Protein AF-M4EEP1-F1 (afdb_monomer)

Radius of gyration: 19.77 Å; Cα contacts (8 Å, |Δi|>4): 64; chains: 1; bounding box: 41×32×54 Å

Secondary structure (DSSP, 8-state):
-HHHHHHHHHTT---EEETTEEE--GGGHHHHHHHHHHHHHHHHTS-HHHHHHHHHHHH-TTSPPPPPPPP-S--GGGGGG-TTTT---TTGGGGGGT------TTHHHHHHHHHHHHHHHHHHTT--

pLDDT: mean 78.37, std 22.07, range [32.09, 97.94]

Foldseek 3Di:
DVQLVVVCVVVVWDWDDDPLDIDTPLVCVVVSLQSVLVVVLVVVVDPVVVVVVVVCCVVCVPDDDDDDDDDDDDDSVVSNVDPVNRPPPVPNVCVVVPDDDDDDPCVVVVVVVVVVVVVVVCVVVVVD

Sequence (128 aa):
MMMTAVTCKRAGLCFAGVHDSFWTHACDVDKLNKILREKFVELYSQPILENLLESFEKSFPHLDFPPLPERGDLDLKVVLDSPYFLLELFFGQMAMANIPVNFSSNLIVEMTGLWNRRIHCYEHYGIV

Solvent-accessible surface area (backbone atoms only — not comparable to full-atom values): 8130 Å² total; per-residue (Å²): 101,68,71,40,50,57,50,32,55,75,72,70,43,64,71,49,71,58,86,90,40,70,47,59,54,83,94,45,45,71,58,49,55,50,47,46,34,51,46,48,43,59,58,70,71,46,68,60,68,60,55,48,50,55,52,45,47,71,74,38,77,88,59,88,76,81,81,79,80,84,80,78,86,78,66,62,69,61,47,69,76,42,85,68,77,75,77,69,60,91,63,67,71,53,68,79,64,81,61,92,77,83,90,56,98,52,56,68,61,53,50,51,51,51,47,53,53,49,49,54,48,33,48,75,71,65,76,99

Structure (mmCIF, N/CA/C/O backbone):
data_AF-M4EEP1-F1
#
_entry.id   AF-M4EEP1-F1
#
loop_
_atom_site.group_PDB
_atom_site.id
_atom_site.type_symbol
_atom_site.label_atom_id
_atom_site.label_alt_id
_atom_site.label_comp_id
_atom_site.label_asym_id
_atom_site.label_entity_id
_atom_site.label_seq_id
_atom_site.pdbx_PDB_ins_code
_atom_site.Cartn_x
_atom_site.Cartn_y
_atom_site.Cartn_z
_atom_site.occupancy
_atom_site.B_iso_or_equiv
_atom_site.auth_seq_id
_atom_site.auth_comp_id
_atom_site.auth_asym_id
_atom_site.auth_atom_id
_atom_site.pdbx_PDB_model_num
ATOM 1 N N . MET A 1 1 ? 4.088 1.114 3.025 1.00 88.69 1 MET A N 1
ATOM 2 C CA . MET A 1 1 ? 4.219 1.896 4.280 1.00 88.69 1 MET A CA 1
ATOM 3 C C . MET A 1 1 ? 3.971 3.397 4.079 1.00 88.69 1 MET A C 1
ATOM 5 O O . MET A 1 1 ? 3.002 3.908 4.622 1.00 88.69 1 MET A O 1
ATOM 9 N N . MET A 1 2 ? 4.802 4.129 3.325 1.00 95.19 2 MET A N 1
ATOM 10 C CA . MET A 1 2 ? 4.738 5.606 3.295 1.00 95.19 2 MET A CA 1
ATOM 11 C C . MET A 1 2 ? 3.430 6.175 2.713 1.00 95.19 2 MET A C 1
ATOM 13 O O . MET A 1 2 ? 2.855 7.088 3.301 1.00 95.19 2 MET A O 1
ATOM 17 N N . MET A 1 3 ? 2.901 5.605 1.622 1.00 96.00 3 MET A N 1
ATOM 18 C CA . MET A 1 3 ? 1.592 6.003 1.066 1.00 96.00 3 MET A CA 1
ATOM 19 C C . MET A 1 3 ? 0.456 5.857 2.090 1.00 96.00 3 MET A C 1
ATOM 21 O O . MET A 1 3 ? -0.415 6.725 2.202 1.00 96.00 3 MET A O 1
ATOM 25 N N . THR A 1 4 ? 0.493 4.778 2.873 1.00 95.62 4 THR A N 1
ATOM 26 C CA . THR A 1 4 ? -0.428 4.535 3.987 1.00 95.62 4 THR A CA 1
ATOM 27 C C . THR A 1 4 ? -0.270 5.608 5.056 1.00 95.62 4 THR A C 1
ATOM 29 O O . THR A 1 4 ? -1.258 6.237 5.407 1.00 95.62 4 THR A O 1
ATOM 32 N N . ALA A 1 5 ? 0.956 5.892 5.510 1.00 94.62 5 ALA A N 1
ATOM 33 C CA . ALA A 1 5 ? 1.226 6.900 6.539 1.00 94.62 5 ALA A CA 1
ATOM 34 C C . ALA A 1 5 ? 0.679 8.288 6.162 1.00 94.62 5 ALA A C 1
ATOM 36 O O . ALA A 1 5 ? 0.014 8.944 6.966 1.00 94.62 5 ALA A O 1
ATOM 37 N N . VAL A 1 6 ? 0.904 8.716 4.914 1.00 97.62 6 VAL A N 1
ATOM 38 C CA . VAL A 1 6 ? 0.379 9.985 4.385 1.00 97.62 6 VAL A CA 1
ATOM 39 C C . VAL A 1 6 ? -1.150 9.987 4.379 1.00 97.62 6 VAL A C 1
ATOM 41 O O . VAL A 1 6 ? -1.768 10.977 4.772 1.00 97.62 6 VAL A O 1
ATOM 44 N N . THR A 1 7 ? -1.770 8.881 3.965 1.00 97.44 7 THR A N 1
ATOM 45 C CA . THR A 1 7 ? -3.234 8.756 3.921 1.00 97.44 7 THR A CA 1
ATOM 46 C C . THR A 1 7 ? -3.836 8.748 5.325 1.00 97.44 7 THR A C 1
ATOM 48 O O . THR A 1 7 ? -4.788 9.482 5.576 1.00 97.44 7 THR A O 1
ATOM 51 N N . CYS A 1 8 ? -3.237 8.014 6.266 1.00 95.94 8 CYS A N 1
ATOM 52 C CA . CYS A 1 8 ? -3.628 8.008 7.673 1.00 95.94 8 CYS A CA 1
ATOM 53 C C . CYS A 1 8 ? -3.561 9.412 8.274 1.00 95.94 8 CYS A C 1
ATOM 55 O O . CYS A 1 8 ? -4.525 9.850 8.894 1.00 95.94 8 CYS A O 1
ATOM 57 N N . LYS A 1 9 ? -2.485 10.167 8.012 1.00 96.19 9 LYS A N 1
ATOM 58 C CA . LYS A 1 9 ? -2.367 11.551 8.489 1.00 96.19 9 LYS A CA 1
ATOM 59 C C . LYS A 1 9 ? -3.474 12.453 7.938 1.00 96.19 9 LYS A C 1
ATOM 61 O O . LYS A 1 9 ? -4.040 13.238 8.692 1.00 96.19 9 LYS A O 1
ATOM 66 N N . ARG A 1 10 ? -3.817 12.326 6.652 1.00 97.31 10 ARG A N 1
ATOM 67 C CA . ARG A 1 10 ? -4.935 13.071 6.038 1.00 97.31 10 ARG A CA 1
ATOM 68 C C . ARG A 1 10 ? -6.295 12.673 6.615 1.00 97.31 10 ARG A C 1
ATOM 70 O O . ARG A 1 10 ? -7.172 13.519 6.719 1.00 97.31 10 ARG A O 1
ATOM 77 N N . ALA A 1 11 ? -6.454 11.410 6.998 1.00 96.00 11 ALA A N 1
ATOM 78 C CA . ALA A 1 11 ? -7.664 10.875 7.613 1.00 96.00 11 ALA A CA 1
ATOM 79 C C . ALA A 1 11 ? -7.730 11.084 9.142 1.00 96.00 11 ALA A C 1
ATOM 81 O O . ALA A 1 11 ? -8.710 10.683 9.764 1.00 96.00 11 ALA A O 1
ATOM 82 N N . GLY A 1 12 ? -6.713 11.707 9.752 1.00 95.50 12 GLY A N 1
ATOM 83 C CA . GLY A 1 12 ? -6.659 11.962 11.195 1.00 95.50 12 GLY A CA 1
ATOM 84 C C . GLY A 1 12 ? -6.312 10.742 12.055 1.00 95.50 12 GLY A C 1
ATOM 85 O O . GLY A 1 12 ? -6.548 10.773 13.258 1.00 95.50 12 GLY A O 1
ATOM 86 N N . LEU A 1 13 ? -5.756 9.677 11.470 1.00 93.38 13 LEU A N 1
ATOM 87 C CA . LEU A 1 13 ? -5.339 8.475 12.194 1.00 93.38 13 LEU A CA 1
ATOM 88 C C . LEU A 1 13 ? -3.916 8.634 12.743 1.00 93.38 13 LEU A C 1
ATOM 90 O O . LEU A 1 13 ? -2.989 9.002 12.013 1.00 93.38 13 LEU A O 1
ATOM 94 N N . CYS A 1 14 ? -3.719 8.246 14.004 1.00 89.81 14 CYS A N 1
ATOM 95 C CA . CYS A 1 14 ? -2.387 7.955 14.530 1.00 89.81 14 CYS A CA 1
ATOM 96 C C . CYS A 1 14 ? -1.839 6.712 13.823 1.00 89.81 14 CYS A C 1
ATOM 98 O O . CYS A 1 14 ? -2.496 5.674 13.802 1.00 89.81 14 CYS A O 1
ATOM 100 N N . PHE A 1 15 ? -0.644 6.806 13.247 1.00 91.25 15 PHE A N 1
ATOM 101 C CA . PHE A 1 15 ? -0.019 5.710 12.514 1.00 91.25 15 PHE A CA 1
ATOM 102 C C . PHE A 1 15 ? 1.441 5.565 12.930 1.00 91.25 15 PHE A C 1
ATOM 104 O O . PHE A 1 15 ? 2.187 6.545 12.919 1.00 91.25 15 PHE A O 1
ATOM 111 N N . ALA A 1 16 ? 1.847 4.337 13.230 1.00 88.50 16 ALA A N 1
ATOM 112 C CA . ALA A 1 16 ? 3.244 3.943 13.336 1.00 88.50 16 ALA A CA 1
ATOM 113 C C . ALA A 1 16 ? 3.479 2.711 12.458 1.00 88.50 16 ALA A C 1
ATOM 115 O O . ALA A 1 16 ? 2.606 1.854 12.335 1.00 88.50 16 ALA A O 1
ATOM 116 N N . GLY A 1 17 ? 4.646 2.639 11.826 1.00 85.69 17 GLY A N 1
ATOM 117 C CA . GLY A 1 17 ? 5.029 1.511 10.988 1.00 85.69 17 GLY A CA 1
ATOM 118 C C . GLY A 1 17 ? 6.457 1.088 11.291 1.00 85.69 17 GLY A C 1
ATOM 119 O O . GLY A 1 17 ? 7.354 1.928 11.261 1.00 85.69 17 GLY A O 1
ATOM 120 N N . VAL A 1 18 ? 6.661 -0.198 11.552 1.00 86.38 18 VAL A N 1
ATOM 121 C CA . VAL A 1 18 ? 7.978 -0.830 11.672 1.00 86.38 18 VAL A CA 1
ATOM 122 C C . VAL A 1 18 ? 8.038 -1.898 10.589 1.00 86.38 18 VAL A C 1
ATOM 124 O O . VAL A 1 18 ? 7.430 -2.950 10.725 1.00 86.38 18 VAL A O 1
ATOM 127 N N . HIS A 1 19 ? 8.708 -1.590 9.477 1.00 85.88 19 HIS A N 1
ATOM 128 C CA . HIS A 1 19 ? 8.710 -2.420 8.266 1.00 85.88 19 HIS A CA 1
ATOM 129 C C . HIS A 1 19 ? 7.288 -2.729 7.745 1.00 85.88 19 HIS A C 1
ATOM 131 O O . HIS A 1 19 ? 6.640 -1.844 7.174 1.00 85.88 19 HIS A O 1
ATOM 137 N N . ASP A 1 20 ? 6.824 -3.961 7.925 1.00 84.81 20 ASP A N 1
ATOM 138 C CA . ASP A 1 20 ? 5.518 -4.504 7.538 1.00 84.81 20 ASP A CA 1
ATOM 139 C C . ASP A 1 20 ? 4.507 -4.555 8.699 1.00 84.81 20 ASP A C 1
ATOM 141 O O . ASP A 1 20 ? 3.337 -4.880 8.498 1.00 84.81 20 ASP A O 1
ATOM 145 N N . SER A 1 21 ? 4.930 -4.166 9.900 1.00 82.88 21 SER A N 1
ATOM 146 C CA . SER A 1 21 ? 4.075 -4.042 11.076 1.00 82.88 21 SER A CA 1
ATOM 147 C C . SER A 1 21 ? 3.466 -2.643 11.147 1.00 82.88 21 SER A C 1
ATOM 149 O O . SER A 1 21 ? 4.192 -1.648 11.210 1.00 82.88 21 SER A O 1
ATOM 151 N N . PHE A 1 22 ? 2.133 -2.550 11.171 1.00 88.25 22 PHE A N 1
ATOM 152 C CA . PHE A 1 22 ? 1.399 -1.278 11.177 1.00 88.25 22 PHE A CA 1
ATOM 153 C C . PHE A 1 22 ? 0.531 -1.134 12.426 1.00 88.25 22 PHE A C 1
ATOM 155 O O . PHE A 1 22 ? -0.279 -2.007 12.728 1.00 88.25 22 PHE A O 1
ATOM 162 N N . TRP A 1 23 ? 0.662 -0.010 13.129 1.00 87.56 23 TRP A N 1
ATOM 163 C CA . TRP A 1 23 ? -0.024 0.260 14.393 1.00 87.56 23 TRP A CA 1
ATOM 164 C C . TRP A 1 23 ? -0.861 1.540 14.325 1.00 87.56 23 TRP A C 1
ATOM 166 O O . TRP A 1 23 ? -0.492 2.521 13.676 1.00 87.56 23 TRP A O 1
ATOM 176 N N . THR A 1 24 ? -1.987 1.529 15.037 1.00 88.94 24 THR A N 1
ATOM 177 C CA . THR A 1 24 ? -2.895 2.665 15.245 1.00 88.94 24 THR A CA 1
ATOM 178 C C . THR A 1 24 ? -3.652 2.489 16.569 1.00 88.94 24 THR A C 1
AT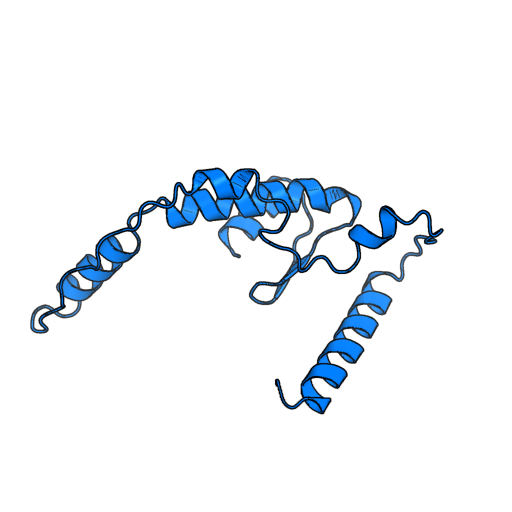OM 180 O O . THR A 1 24 ? -3.445 1.499 17.273 1.00 88.94 24 THR A O 1
ATOM 183 N N . HIS A 1 25 ? -4.522 3.432 16.934 1.00 85.94 25 HIS A N 1
ATOM 184 C CA . HIS A 1 25 ? -5.420 3.255 18.076 1.00 85.94 25 HIS A CA 1
ATOM 185 C C . HIS A 1 25 ? -6.461 2.163 17.794 1.00 85.94 25 HIS A C 1
ATOM 187 O O . HIS A 1 25 ? -6.957 2.045 16.678 1.00 85.94 25 HIS A O 1
ATOM 193 N N . ALA A 1 26 ? -6.837 1.389 18.817 1.00 85.69 26 ALA A N 1
ATOM 194 C CA . ALA A 1 26 ? -7.738 0.240 18.669 1.00 85.69 26 ALA A CA 1
ATOM 195 C C . ALA A 1 26 ? -9.071 0.579 17.967 1.00 85.69 26 ALA A C 1
ATOM 197 O O . ALA A 1 26 ? -9.567 -0.218 17.179 1.00 85.69 26 ALA A O 1
ATOM 198 N N . CYS A 1 27 ? -9.619 1.776 18.200 1.00 87.06 27 CYS A N 1
ATOM 199 C CA . CYS A 1 27 ? -10.855 2.249 17.569 1.00 87.06 27 CYS A CA 1
ATOM 200 C C . CYS A 1 27 ? -10.735 2.546 16.062 1.00 87.06 27 CYS A C 1
ATOM 202 O O . CYS A 1 27 ? -11.754 2.640 15.383 1.00 87.06 27 CYS A O 1
ATOM 204 N N . ASP A 1 28 ? -9.519 2.697 15.533 1.00 88.88 28 ASP A N 1
ATOM 205 C CA . ASP A 1 28 ? -9.259 3.035 14.129 1.00 88.88 28 ASP A CA 1
ATOM 206 C C . ASP A 1 28 ? -8.699 1.856 13.320 1.00 88.88 28 ASP A C 1
ATOM 208 O O . ASP A 1 28 ? -8.409 2.007 12.131 1.00 88.88 28 ASP A O 1
ATOM 212 N N . VAL A 1 29 ? -8.585 0.669 13.926 1.00 87.19 29 VAL A N 1
ATOM 213 C CA . VAL A 1 29 ? -8.049 -0.544 13.286 1.00 87.19 29 VAL A CA 1
ATOM 214 C C . VAL A 1 29 ? -8.755 -0.864 11.966 1.00 87.19 29 VAL A C 1
ATOM 216 O O . VAL A 1 29 ? -8.089 -1.099 10.957 1.00 87.19 29 VAL A O 1
ATOM 219 N N . ASP A 1 30 ? -10.086 -0.806 11.927 1.00 90.69 30 ASP A N 1
ATOM 220 C CA . ASP A 1 30 ? -10.850 -1.107 10.710 1.00 90.69 30 ASP A CA 1
ATOM 221 C C . ASP A 1 30 ? -10.571 -0.104 9.585 1.00 90.69 30 ASP A C 1
ATOM 223 O O . ASP A 1 30 ? -10.417 -0.478 8.417 1.00 90.69 30 ASP A O 1
ATOM 227 N N . LYS A 1 31 ? -10.441 1.181 9.939 1.00 93.81 31 LYS A N 1
ATOM 228 C CA . LYS A 1 31 ? -10.094 2.241 8.986 1.00 93.81 31 LYS A CA 1
ATOM 229 C C . LYS A 1 31 ? -8.671 2.066 8.468 1.00 93.81 31 LYS A C 1
ATOM 231 O O . LYS A 1 31 ? -8.455 2.182 7.264 1.00 93.81 31 LYS A O 1
ATOM 236 N N . LEU A 1 32 ? -7.715 1.764 9.350 1.00 94.12 32 LEU A N 1
ATOM 237 C CA . LEU A 1 32 ? -6.332 1.499 8.958 1.00 94.12 32 LEU A CA 1
ATOM 238 C C . LEU A 1 32 ? -6.263 0.314 7.989 1.00 94.12 32 LEU A C 1
ATOM 240 O O . LEU A 1 32 ? -5.631 0.427 6.943 1.00 94.12 32 LEU A O 1
ATOM 244 N N . ASN A 1 33 ? -6.946 -0.788 8.300 1.00 92.94 33 ASN A N 1
ATOM 245 C CA . ASN A 1 33 ? -6.982 -1.981 7.457 1.00 92.94 33 ASN A CA 1
ATOM 246 C 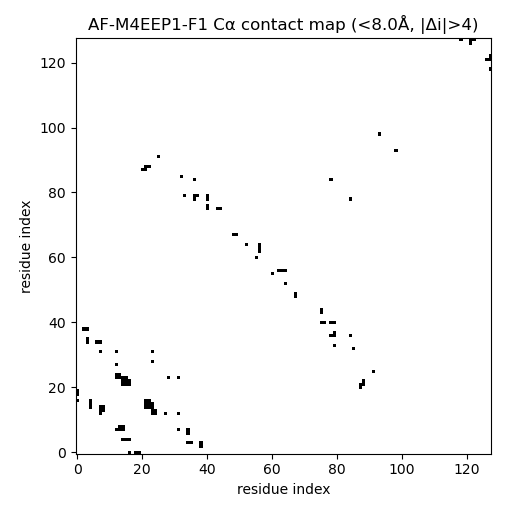C . ASN A 1 33 ? -7.540 -1.690 6.062 1.00 92.94 33 ASN A C 1
ATOM 248 O O . ASN A 1 33 ? -6.982 -2.145 5.062 1.00 92.94 33 ASN A O 1
ATOM 252 N N . LYS A 1 34 ? -8.603 -0.884 5.978 1.00 94.75 34 LYS A N 1
ATOM 253 C CA . LYS A 1 34 ? -9.145 -0.427 4.697 1.00 94.75 34 LYS A CA 1
ATOM 254 C C . LYS A 1 34 ? -8.119 0.395 3.911 1.00 94.75 34 LYS A C 1
ATOM 256 O O . LYS A 1 34 ? -7.825 0.056 2.768 1.00 94.75 34 LYS A O 1
ATOM 261 N N . ILE A 1 35 ? -7.520 1.411 4.538 1.00 96.00 35 ILE A N 1
ATOM 262 C CA . ILE A 1 35 ? -6.505 2.266 3.901 1.00 96.00 35 ILE A CA 1
ATOM 263 C C . ILE A 1 35 ? -5.306 1.435 3.429 1.00 96.00 35 ILE A C 1
ATOM 265 O O . ILE A 1 35 ? -4.787 1.662 2.340 1.00 96.00 35 ILE A O 1
ATOM 269 N N . LEU A 1 36 ? -4.849 0.468 4.225 1.00 95.62 36 LEU A N 1
ATOM 270 C CA . LEU A 1 36 ? -3.731 -0.403 3.869 1.00 95.62 36 LEU A CA 1
ATOM 271 C C . LEU A 1 36 ? -4.009 -1.196 2.591 1.00 95.62 36 LEU A C 1
ATOM 273 O O . LEU A 1 36 ? -3.189 -1.160 1.673 1.00 95.62 36 LEU A O 1
ATOM 277 N N . ARG A 1 37 ? -5.167 -1.864 2.515 1.00 96.06 37 ARG A N 1
ATOM 278 C CA . ARG A 1 37 ? -5.570 -2.638 1.332 1.00 96.06 37 ARG A CA 1
ATOM 279 C C . ARG A 1 37 ? -5.727 -1.749 0.101 1.00 96.06 37 ARG A C 1
ATOM 281 O O . ARG A 1 37 ? -5.208 -2.081 -0.959 1.00 96.06 37 ARG A O 1
ATOM 288 N N . GLU A 1 38 ? -6.361 -0.588 0.252 1.00 97.00 38 GLU A N 1
ATOM 289 C CA . GLU A 1 38 ? -6.519 0.386 -0.834 1.00 97.00 38 GLU A CA 1
ATOM 290 C C . GLU A 1 38 ? -5.165 0.865 -1.369 1.00 97.00 38 GLU A C 1
ATOM 292 O O . GLU A 1 38 ? -4.935 0.846 -2.577 1.00 97.00 38 GLU A O 1
ATOM 297 N N . LYS A 1 39 ? -4.238 1.247 -0.480 1.00 97.06 39 LYS A N 1
ATOM 298 C CA . LYS A 1 39 ? -2.911 1.731 -0.889 1.00 97.06 39 LYS A CA 1
ATOM 299 C C . LYS A 1 39 ? -2.041 0.629 -1.477 1.00 97.06 39 LYS A C 1
ATOM 301 O O . LYS A 1 39 ? -1.213 0.923 -2.334 1.00 97.06 39 LYS A O 1
ATOM 306 N N . PHE A 1 40 ? -2.221 -0.618 -1.047 1.00 96.06 40 PHE A N 1
ATOM 307 C CA . PHE A 1 40 ? -1.554 -1.756 -1.667 1.00 96.06 40 PHE A CA 1
ATOM 308 C C . PHE A 1 40 ? -2.015 -1.945 -3.113 1.00 96.06 40 PHE A C 1
ATOM 310 O O . PHE A 1 40 ? -1.182 -1.985 -4.016 1.00 96.06 40 PHE A O 1
ATOM 317 N N . VAL A 1 41 ? -3.332 -1.999 -3.343 1.00 96.81 41 VAL A N 1
ATOM 318 C CA . VAL A 1 41 ? -3.886 -2.137 -4.697 1.00 96.81 41 VAL A CA 1
ATOM 319 C C . VAL A 1 41 ? -3.467 -0.958 -5.569 1.00 96.81 41 VAL A C 1
ATOM 321 O O . VAL A 1 41 ? -3.025 -1.170 -6.692 1.00 96.81 41 VAL A O 1
ATOM 324 N N . GLU A 1 42 ? -3.527 0.271 -5.054 1.00 97.12 42 GLU A N 1
ATOM 325 C CA . GLU A 1 42 ? -3.085 1.470 -5.774 1.00 97.12 42 GLU A CA 1
ATOM 326 C C . GLU A 1 42 ? -1.616 1.386 -6.205 1.00 97.12 42 GLU A C 1
ATOM 328 O O . GLU A 1 42 ? -1.306 1.670 -7.360 1.00 97.12 42 GLU A O 1
ATOM 333 N N . LEU A 1 43 ? -0.720 0.969 -5.303 1.00 96.75 43 LEU A N 1
ATOM 334 C CA . LEU A 1 43 ? 0.707 0.850 -5.594 1.00 96.75 43 LEU A CA 1
ATOM 335 C C . LEU A 1 43 ? 0.974 -0.214 -6.666 1.00 96.75 43 LEU A C 1
ATOM 337 O O . LEU A 1 43 ? 1.624 0.074 -7.666 1.00 96.75 43 LEU A O 1
ATOM 341 N N . TYR A 1 44 ? 0.449 -1.429 -6.490 1.00 96.06 44 TYR A N 1
ATOM 342 C CA . TYR A 1 44 ? 0.728 -2.555 -7.393 1.00 96.06 44 TYR A CA 1
ATOM 343 C C . TYR A 1 44 ? -0.089 -2.543 -8.693 1.00 96.06 44 TYR A C 1
ATOM 345 O O . TYR A 1 44 ? 0.191 -3.321 -9.608 1.00 96.06 44 TYR A O 1
ATOM 353 N N . SER A 1 45 ? -1.057 -1.631 -8.810 1.00 95.31 45 SER A N 1
ATOM 354 C CA . SER A 1 45 ? -1.715 -1.322 -10.086 1.00 95.31 45 SER A CA 1
ATOM 355 C C . SER A 1 45 ? -0.825 -0.501 -11.025 1.00 95.31 45 SER 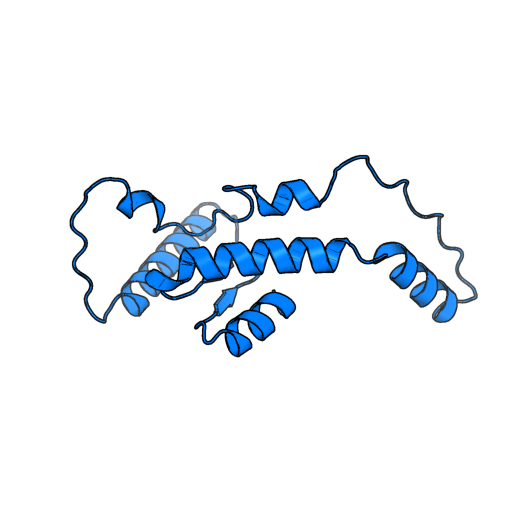A C 1
ATOM 357 O O . SER A 1 45 ? -1.151 -0.364 -12.201 1.00 95.31 45 SER A O 1
ATOM 359 N N . GLN A 1 46 ? 0.289 0.050 -10.535 1.00 95.94 46 GLN A N 1
ATOM 360 C CA . GLN A 1 46 ? 1.253 0.761 -11.370 1.00 95.94 46 GLN A CA 1
ATOM 361 C C . GLN A 1 46 ? 2.174 -0.218 -12.125 1.00 95.94 46 GLN A C 1
ATOM 363 O O . GLN A 1 46 ? 2.448 -1.320 -11.635 1.00 95.94 46 GLN A O 1
ATOM 368 N N . PRO A 1 47 ? 2.700 0.179 -13.296 1.00 95.81 47 PRO A N 1
ATOM 369 C CA . PRO A 1 47 ? 3.666 -0.612 -14.056 1.00 95.81 47 PRO A CA 1
ATOM 370 C C . PRO A 1 47 ? 5.080 -0.466 -13.456 1.00 95.81 47 PRO A C 1
ATOM 372 O O . PRO A 1 47 ? 5.961 0.192 -14.005 1.00 95.81 47 PRO A O 1
ATOM 375 N N . ILE A 1 48 ? 5.274 -0.998 -12.243 1.00 97.06 48 ILE A N 1
ATOM 376 C CA . ILE A 1 48 ? 6.494 -0.789 -11.443 1.00 97.06 48 ILE A CA 1
ATOM 377 C C . ILE A 1 48 ? 7.736 -1.353 -12.146 1.00 97.06 48 ILE A C 1
ATOM 379 O O . ILE A 1 48 ? 8.780 -0.701 -12.146 1.00 97.06 48 ILE A O 1
ATOM 383 N N . LEU A 1 49 ? 7.641 -2.556 -12.722 1.00 96.81 49 LEU A N 1
ATOM 384 C CA . LEU A 1 49 ? 8.787 -3.222 -13.349 1.00 96.81 49 LEU A CA 1
ATOM 385 C C . LEU A 1 49 ? 9.153 -2.579 -14.686 1.00 96.81 49 LEU A C 1
ATOM 387 O O . LEU A 1 49 ? 10.331 -2.448 -14.996 1.00 96.81 49 LEU A O 1
ATOM 391 N N . GLU A 1 50 ? 8.156 -2.127 -15.436 1.00 96.94 50 GLU A N 1
ATOM 392 C CA . GLU A 1 50 ? 8.322 -1.387 -16.681 1.00 96.94 50 GLU A CA 1
ATOM 393 C C . GLU A 1 50 ? 9.031 -0.054 -16.425 1.00 96.94 50 GLU A C 1
ATOM 395 O O . GLU A 1 50 ? 10.039 0.241 -17.062 1.00 96.94 50 GLU A O 1
ATOM 400 N N . ASN A 1 51 ? 8.571 0.706 -15.424 1.00 97.38 51 ASN A N 1
ATOM 401 C CA . ASN A 1 51 ? 9.209 1.962 -15.026 1.0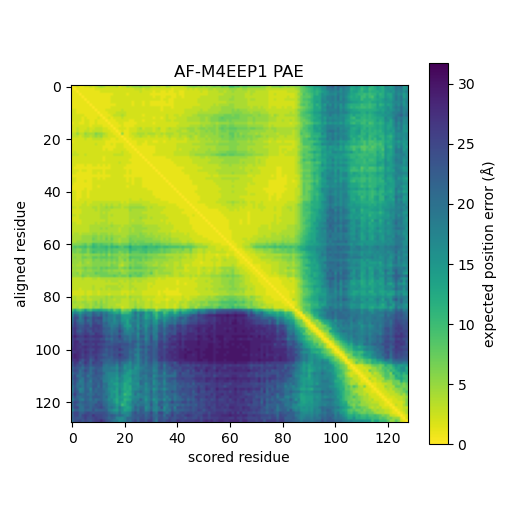0 97.38 51 ASN A CA 1
ATOM 402 C C . ASN A 1 51 ? 10.656 1.743 -14.551 1.00 97.38 51 ASN A C 1
ATOM 404 O O . ASN A 1 51 ? 11.532 2.577 -14.792 1.00 97.38 51 ASN A O 1
ATOM 408 N N . LEU A 1 52 ? 10.916 0.631 -13.855 1.00 97.31 52 LEU A N 1
ATOM 409 C CA . LEU A 1 52 ? 12.259 0.274 -13.403 1.00 97.31 52 LEU A CA 1
ATOM 410 C C . LEU A 1 52 ? 13.176 -0.065 -14.582 1.00 97.31 52 LEU A C 1
ATOM 412 O O . LEU A 1 52 ? 14.289 0.456 -14.642 1.00 97.31 52 LEU A O 1
ATOM 416 N N . LEU A 1 53 ? 12.708 -0.903 -15.511 1.00 96.56 53 LEU A N 1
ATOM 417 C CA . LEU A 1 53 ? 13.458 -1.277 -16.707 1.00 96.56 53 LEU A CA 1
ATOM 418 C C . LEU A 1 53 ? 13.804 -0.036 -17.535 1.00 96.56 53 LEU A C 1
ATOM 420 O O . LEU A 1 53 ? 14.974 0.188 -17.828 1.00 96.56 53 LEU A O 1
ATOM 424 N N . GLU A 1 54 ? 12.825 0.834 -17.789 1.00 96.75 54 GLU A N 1
ATOM 425 C CA . GLU A 1 54 ? 13.041 2.096 -18.503 1.00 96.75 54 GLU A CA 1
ATOM 426 C C . GLU A 1 54 ? 14.085 2.982 -17.794 1.00 96.75 54 GLU A C 1
ATOM 428 O O . GLU A 1 54 ? 14.952 3.589 -18.428 1.00 96.75 54 GLU A O 1
ATOM 433 N N . SER A 1 55 ? 14.036 3.062 -16.459 1.00 97.56 55 SER A N 1
ATOM 434 C CA . SER A 1 55 ? 15.023 3.815 -15.677 1.00 97.56 55 SER A CA 1
ATOM 435 C C . SER A 1 55 ? 16.431 3.228 -15.798 1.00 97.56 55 SER A C 1
ATOM 437 O O . SER A 1 55 ? 17.412 3.979 -15.783 1.00 97.56 55 SER A O 1
ATOM 439 N N . PHE A 1 56 ? 16.550 1.905 -15.875 1.00 97.31 56 PHE A N 1
ATOM 440 C CA . PHE A 1 56 ? 17.828 1.210 -15.983 1.00 97.31 56 PHE A CA 1
ATOM 441 C C . PHE A 1 56 ? 18.427 1.350 -17.376 1.00 97.31 56 PHE A C 1
ATOM 443 O O . PHE A 1 56 ? 19.592 1.723 -17.481 1.00 97.31 56 PHE A O 1
ATOM 450 N N . GLU A 1 57 ? 17.631 1.182 -18.428 1.00 96.25 57 GLU A N 1
ATOM 451 C CA . GLU A 1 57 ? 18.058 1.402 -19.813 1.00 96.25 57 GLU A CA 1
ATOM 452 C C . GLU A 1 57 ? 18.562 2.837 -20.028 1.00 96.25 57 GLU A C 1
ATOM 454 O O . GLU A 1 57 ? 19.601 3.053 -20.652 1.00 96.25 57 G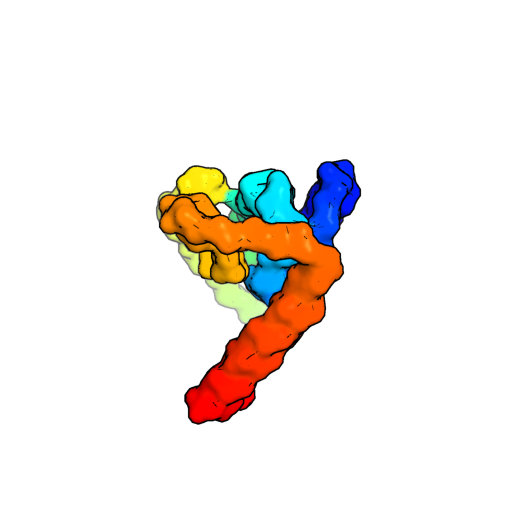LU A O 1
ATOM 459 N N . LYS A 1 58 ? 17.885 3.834 -19.438 1.00 96.69 58 LYS A N 1
ATOM 460 C CA . LYS A 1 58 ? 18.330 5.238 -19.481 1.00 96.69 58 LYS A CA 1
ATOM 461 C C . LYS A 1 58 ? 19.628 5.482 -18.712 1.00 96.69 58 LYS A C 1
ATOM 463 O O . LYS A 1 58 ? 20.457 6.274 -19.154 1.00 96.69 58 LYS A O 1
ATOM 468 N N . SER A 1 59 ? 19.782 4.857 -17.546 1.00 97.94 59 SER A N 1
ATOM 469 C CA . SER A 1 59 ? 20.943 5.078 -16.669 1.00 97.94 59 SER A CA 1
ATOM 470 C C . SER A 1 59 ? 22.179 4.300 -17.125 1.00 97.94 59 SER A C 1
ATOM 472 O O . SER A 1 59 ? 23.304 4.731 -16.876 1.00 97.94 59 SER A O 1
ATOM 474 N N . PHE A 1 60 ? 21.980 3.169 -17.805 1.00 97.12 60 PHE A N 1
ATOM 475 C CA . PHE A 1 60 ? 23.029 2.240 -18.213 1.00 97.12 60 PHE A CA 1
ATOM 476 C C . PHE A 1 60 ? 22.861 1.820 -19.685 1.00 97.12 60 PHE A C 1
ATOM 478 O O . PHE A 1 60 ? 22.610 0.651 -19.966 1.00 97.12 60 PHE A O 1
ATOM 485 N N . PRO A 1 61 ? 23.061 2.736 -20.651 1.00 94.31 61 PRO A N 1
ATOM 486 C CA . PRO A 1 61 ? 22.765 2.496 -22.070 1.00 94.31 61 PRO A CA 1
ATOM 487 C C . PRO A 1 61 ? 23.673 1.457 -22.753 1.00 94.31 61 PRO A C 1
ATOM 489 O O . PRO A 1 61 ? 23.466 1.127 -23.916 1.00 94.31 61 PRO A O 1
ATOM 492 N N . HIS A 1 62 ? 24.716 0.984 -22.069 1.00 95.56 62 HIS A N 1
ATOM 493 C CA . HIS A 1 62 ? 25.663 -0.015 -22.577 1.00 95.56 62 HIS A CA 1
ATOM 494 C C . HIS A 1 62 ? 25.465 -1.402 -21.951 1.00 95.56 62 HIS A C 1
ATOM 496 O O . HIS A 1 62 ? 26.269 -2.296 -22.207 1.00 95.56 62 HIS A O 1
ATOM 502 N N . LEU A 1 63 ? 24.455 -1.564 -21.092 1.00 95.75 63 LEU A N 1
ATOM 503 C CA . LEU A 1 63 ? 24.092 -2.843 -20.496 1.00 95.75 63 LEU A CA 1
ATOM 504 C C . LEU A 1 63 ? 22.797 -3.347 -21.126 1.00 95.75 63 LEU A C 1
ATOM 506 O O . LEU A 1 63 ? 21.828 -2.601 -21.242 1.00 95.75 63 LEU A O 1
ATOM 510 N N . ASP A 1 64 ? 22.786 -4.627 -21.482 1.00 94.38 64 ASP A N 1
ATOM 511 C CA . ASP A 1 64 ? 21.589 -5.306 -21.962 1.00 94.38 64 ASP A CA 1
ATOM 512 C C . ASP A 1 64 ? 20.804 -5.863 -20.771 1.00 94.38 64 ASP A C 1
ATOM 514 O O . ASP A 1 64 ? 21.338 -6.614 -19.946 1.00 94.38 64 ASP A O 1
ATOM 518 N N . PHE A 1 65 ? 19.523 -5.511 -20.686 1.00 95.56 65 PHE A N 1
ATOM 519 C CA . PHE A 1 65 ? 18.619 -6.004 -19.652 1.00 95.56 65 PHE A CA 1
ATOM 520 C C . PHE A 1 65 ? 17.709 -7.103 -20.219 1.00 95.56 65 PHE A C 1
ATOM 522 O O . PHE A 1 65 ? 17.261 -7.006 -21.364 1.00 95.56 65 PHE A O 1
ATOM 529 N N . PRO A 1 66 ? 17.426 -8.170 -19.450 1.00 95.19 66 PRO A N 1
ATOM 530 C CA . PRO A 1 66 ? 16.501 -9.207 -19.889 1.00 95.19 66 PRO A CA 1
ATOM 531 C C . PRO A 1 66 ? 15.069 -8.656 -20.003 1.00 95.19 66 PRO A C 1
ATOM 533 O O . PRO A 1 66 ? 14.721 -7.697 -19.306 1.00 95.19 66 PRO A O 1
ATOM 536 N N . PRO A 1 67 ? 14.210 -9.279 -20.831 1.00 94.94 67 PRO A N 1
ATOM 537 C CA . PRO A 1 67 ? 12.807 -8.896 -20.913 1.00 94.94 67 PRO A CA 1
ATOM 538 C C . PRO A 1 67 ? 12.089 -9.138 -19.581 1.00 94.94 67 PRO A C 1
ATOM 540 O O . PRO A 1 67 ? 12.465 -10.012 -18.794 1.00 94.94 67 PRO A O 1
ATOM 543 N N . LEU A 1 68 ? 11.025 -8.369 -19.347 1.00 96.38 68 LEU A N 1
ATOM 544 C CA . LEU A 1 68 ? 10.205 -8.510 -18.149 1.00 96.38 68 LEU A CA 1
ATOM 545 C C . LEU A 1 68 ? 9.499 -9.874 -18.109 1.00 96.38 68 LEU A C 1
ATOM 547 O O . LEU A 1 68 ? 9.089 -10.382 -19.156 1.00 96.38 68 LEU A O 1
ATOM 551 N N . PRO A 1 69 ? 9.314 -10.459 -16.913 1.00 96.12 69 PRO A N 1
ATOM 552 C CA . PRO A 1 69 ? 8.511 -11.663 -16.762 1.00 96.12 69 PRO A CA 1
ATOM 553 C C . PRO A 1 69 ? 7.039 -11.388 -17.094 1.00 96.12 69 PRO A C 1
ATOM 555 O O . PRO A 1 69 ? 6.534 -10.283 -16.880 1.00 96.12 69 PRO A O 1
ATOM 558 N N . GLU A 1 70 ? 6.331 -12.415 -17.567 1.00 94.38 70 GLU A N 1
ATOM 559 C CA . GLU A 1 70 ? 4.888 -12.329 -17.790 1.00 94.38 70 GLU A CA 1
ATOM 560 C C . GLU A 1 70 ? 4.141 -12.112 -16.466 1.00 94.38 70 GLU A C 1
ATOM 562 O O . GLU A 1 70 ? 4.467 -12.699 -15.428 1.00 94.38 70 GLU A O 1
ATOM 567 N N . ARG A 1 71 ? 3.118 -11.253 -16.495 1.00 93.44 71 ARG A N 1
ATOM 568 C CA . ARG A 1 71 ? 2.258 -11.017 -15.334 1.00 93.44 71 ARG A CA 1
ATOM 569 C C . ARG A 1 71 ? 1.298 -12.198 -15.173 1.00 93.44 71 ARG A C 1
ATOM 571 O O . ARG A 1 71 ? 0.692 -12.639 -16.143 1.00 93.44 71 ARG A O 1
ATOM 578 N N . GLY A 1 72 ? 1.146 -12.676 -13.938 1.00 94.50 72 GLY A N 1
ATOM 579 C CA . GLY A 1 72 ? 0.152 -13.698 -13.601 1.00 94.50 72 GLY A CA 1
ATOM 580 C C . GLY A 1 72 ? -1.297 -13.208 -13.732 1.00 94.50 72 GLY A C 1
ATOM 581 O O . GLY A 1 72 ? -1.562 -12.055 -14.070 1.00 94.50 72 GLY A O 1
ATOM 582 N N . ASP A 1 73 ? -2.240 -14.089 -13.406 1.00 96.12 73 ASP A N 1
ATOM 583 C CA . ASP A 1 73 ? -3.690 -13.901 -13.559 1.00 96.12 73 ASP A CA 1
ATOM 584 C C . ASP A 1 73 ? -4.410 -13.399 -12.292 1.00 96.12 73 ASP A C 1
ATOM 586 O O . ASP A 1 73 ? -5.631 -13.236 -12.289 1.00 96.12 73 ASP A O 1
ATOM 590 N N . LEU A 1 74 ? -3.672 -13.122 -11.213 1.00 94.44 74 LEU A N 1
ATOM 591 C CA . LEU A 1 74 ? -4.227 -12.609 -9.961 1.00 94.44 74 LEU A CA 1
ATOM 592 C C . LEU A 1 74 ? -4.905 -11.240 -10.160 1.00 94.44 74 LEU A C 1
ATOM 594 O O . LEU A 1 74 ? -4.234 -10.235 -10.409 1.00 94.44 74 LEU A O 1
ATOM 598 N N . ASP A 1 75 ? -6.221 -11.172 -9.942 1.00 95.06 75 ASP A N 1
ATOM 599 C CA . ASP A 1 75 ? -6.931 -9.895 -9.820 1.00 95.06 75 ASP A CA 1
ATOM 600 C C . ASP A 1 75 ? -6.585 -9.231 -8.481 1.00 95.06 75 ASP A C 1
ATOM 602 O O . ASP A 1 75 ? -7.016 -9.674 -7.419 1.00 95.06 75 ASP A O 1
ATOM 606 N N . LEU A 1 76 ? -5.834 -8.128 -8.521 1.00 94.94 76 LEU A N 1
ATOM 607 C CA . LEU A 1 76 ? -5.430 -7.386 -7.323 1.00 94.94 76 LEU A CA 1
ATOM 608 C C . LEU A 1 76 ? -6.614 -6.897 -6.479 1.00 94.94 76 LEU A C 1
ATOM 610 O O . LEU A 1 76 ? -6.448 -6.677 -5.280 1.00 94.94 76 LEU A O 1
ATOM 614 N N . LYS A 1 77 ? -7.813 -6.739 -7.053 1.00 95.44 77 LYS A N 1
ATOM 615 C CA . LYS A 1 77 ? -8.988 -6.264 -6.308 1.00 95.44 77 LYS A CA 1
ATOM 616 C C . LYS A 1 77 ? -9.413 -7.219 -5.199 1.00 95.44 77 LYS A C 1
ATOM 618 O O . LYS A 1 77 ? -9.955 -6.747 -4.203 1.00 95.44 77 LYS A O 1
ATOM 623 N N . VAL A 1 78 ? -9.089 -8.512 -5.302 1.00 95.50 78 VAL A N 1
ATOM 624 C CA . VAL A 1 78 ? -9.378 -9.499 -4.243 1.00 95.50 78 VAL A CA 1
ATOM 625 C C . VAL A 1 78 ? -8.703 -9.147 -2.916 1.00 95.50 78 VAL A C 1
ATOM 627 O O . VAL A 1 78 ? -9.157 -9.563 -1.852 1.00 95.50 78 VAL A O 1
ATOM 630 N N . VAL A 1 79 ? -7.633 -8.343 -2.954 1.00 94.81 79 VAL A N 1
ATOM 631 C CA . VAL A 1 79 ? -6.959 -7.853 -1.751 1.00 94.81 79 VAL A CA 1
ATOM 632 C C . VAL A 1 79 ? -7.890 -6.997 -0.906 1.00 94.81 79 VAL A C 1
ATOM 634 O O . VAL A 1 79 ? -7.805 -7.103 0.310 1.00 94.81 79 VAL A O 1
ATOM 637 N N . LEU A 1 80 ? -8.782 -6.197 -1.508 1.00 94.50 80 LEU A N 1
ATOM 638 C CA . LEU A 1 80 ? -9.666 -5.253 -0.803 1.00 94.50 80 LEU A CA 1
ATOM 639 C C . LEU A 1 80 ? -10.585 -5.939 0.213 1.00 94.50 80 LEU A C 1
ATOM 641 O O . LEU A 1 80 ? -10.855 -5.367 1.274 1.00 94.50 80 LEU A O 1
ATOM 645 N N . ASP A 1 81 ? -10.977 -7.171 -0.096 1.00 92.69 81 ASP A N 1
ATOM 646 C CA . ASP A 1 81 ? -11.876 -7.988 0.712 1.00 92.69 81 ASP A CA 1
ATOM 647 C C . ASP A 1 81 ? -11.135 -9.046 1.537 1.00 92.69 81 ASP A C 1
ATOM 649 O O . ASP A 1 81 ? -11.763 -9.777 2.298 1.00 92.69 81 ASP A O 1
ATOM 653 N N . SER A 1 82 ? -9.803 -9.131 1.433 1.00 91.94 82 SER A N 1
ATOM 654 C CA . SER A 1 82 ? -9.009 -10.123 2.159 1.00 91.94 82 SER A CA 1
ATOM 655 C C . SER A 1 82 ? -8.876 -9.746 3.643 1.00 91.94 82 SER A C 1
ATOM 657 O O . SER A 1 82 ? -8.185 -8.773 3.985 1.00 91.94 82 SER A O 1
ATOM 659 N N . PRO A 1 83 ? -9.489 -10.517 4.565 1.00 84.62 83 PRO A N 1
ATOM 660 C CA . PRO A 1 83 ? -9.439 -10.203 5.989 1.00 84.62 83 PRO A CA 1
ATOM 661 C C . PRO A 1 83 ? -8.069 -10.516 6.600 1.00 84.62 83 PRO A C 1
ATOM 663 O O . PRO A 1 83 ? -7.703 -9.916 7.608 1.00 84.62 83 PRO A O 1
ATOM 666 N N . TYR A 1 84 ? -7.294 -11.408 5.969 1.00 84.12 84 TYR A N 1
ATOM 667 C CA . TYR A 1 84 ? -5.980 -11.848 6.448 1.00 84.12 84 TYR A CA 1
ATOM 668 C C . TYR A 1 84 ? -4.800 -11.153 5.768 1.00 84.12 84 TYR A C 1
ATOM 670 O O . TYR A 1 84 ? -3.655 -11.476 6.068 1.00 84.12 84 TYR A O 1
ATOM 678 N N . PHE A 1 85 ? -5.060 -10.187 4.883 1.00 80.12 85 PHE A N 1
ATOM 679 C CA . PHE A 1 85 ? -4.024 -9.526 4.091 1.00 80.12 85 PHE A CA 1
ATOM 680 C C . PHE A 1 85 ? -2.886 -8.926 4.934 1.00 80.12 85 PHE A C 1
ATOM 682 O O . PHE A 1 85 ? -1.730 -8.980 4.531 1.00 80.12 85 PHE A O 1
ATOM 689 N N . LEU A 1 86 ? -3.209 -8.390 6.117 1.00 68.25 86 LEU A N 1
ATOM 690 C CA . LEU A 1 86 ? -2.246 -7.864 7.086 1.00 68.25 86 LEU A CA 1
ATOM 691 C C . LEU A 1 86 ? -2.701 -8.211 8.510 1.00 68.25 86 LEU A C 1
ATOM 693 O O . LEU A 1 86 ? -3.233 -7.375 9.237 1.00 68.25 86 LEU A O 1
ATOM 697 N N . LEU A 1 87 ? -2.513 -9.471 8.906 1.00 55.03 87 LEU A N 1
ATOM 698 C CA . LEU A 1 87 ? -2.712 -9.926 10.287 1.00 55.03 87 LEU A CA 1
ATOM 699 C C . LEU A 1 87 ? -1.391 -9.907 11.067 1.00 55.03 87 LEU A C 1
ATOM 701 O O . LEU A 1 87 ? -0.838 -10.932 11.435 1.00 55.03 87 LEU A O 1
ATOM 705 N N . GLU A 1 88 ? -0.917 -8.701 11.361 1.00 47.09 88 GLU A N 1
ATOM 706 C CA . GLU A 1 88 ? 0.052 -8.432 12.440 1.00 47.09 88 GLU A CA 1
ATOM 707 C C . GLU A 1 88 ? -0.567 -7.483 13.489 1.00 47.09 88 GLU A C 1
ATOM 709 O O . GLU A 1 88 ? 0.114 -6.817 14.261 1.00 47.09 88 GLU A O 1
ATOM 714 N N . LEU A 1 89 ? -1.902 -7.456 13.572 1.00 44.56 89 LEU A N 1
ATOM 715 C CA . LEU A 1 89 ? -2.631 -6.919 14.720 1.00 44.56 89 LEU A CA 1
ATOM 716 C C . LEU A 1 89 ? -2.909 -8.052 15.711 1.00 44.56 89 LEU A C 1
ATOM 718 O O . LEU A 1 89 ? -4.056 -8.431 15.960 1.00 44.56 89 LEU A O 1
ATOM 722 N N . PHE A 1 90 ? -1.843 -8.594 16.302 1.00 40.22 90 PHE A N 1
ATOM 723 C CA . PHE A 1 90 ? -1.956 -9.299 17.576 1.00 40.22 90 PHE A CA 1
ATOM 724 C C . PHE A 1 90 ? -2.493 -8.293 18.603 1.00 40.22 90 PHE A C 1
ATOM 726 O O . PHE A 1 90 ? -1.721 -7.523 19.148 1.00 40.22 90 PHE A O 1
ATOM 733 N N . PHE A 1 91 ? -3.820 -8.214 18.735 1.00 42.69 91 PHE A N 1
ATOM 734 C CA . PHE A 1 91 ? -4.628 -7.882 19.925 1.00 42.69 91 PHE A CA 1
ATOM 735 C C . PHE A 1 91 ? -6.120 -7.716 19.561 1.00 42.69 91 PHE A C 1
ATOM 737 O O . PHE A 1 91 ? -6.979 -7.900 20.419 1.00 42.69 91 PHE A O 1
ATOM 744 N N . GLY A 1 92 ? -6.463 -7.466 18.288 1.00 41.50 92 GLY A N 1
ATOM 745 C CA . GLY A 1 92 ? -7.858 -7.250 17.863 1.00 41.50 92 GLY A CA 1
ATOM 746 C C . GLY A 1 92 ? -8.753 -8.497 17.908 1.00 41.50 92 GLY A C 1
ATOM 747 O O . GLY A 1 92 ? -9.953 -8.385 18.136 1.00 41.50 92 GLY A O 1
ATOM 748 N N . GLN A 1 93 ? -8.192 -9.701 17.759 1.00 38.16 93 GLN A N 1
ATOM 749 C CA . GLN A 1 93 ? -8.982 -10.941 17.772 1.00 38.16 93 GLN A CA 1
ATOM 750 C C . GLN A 1 93 ? -9.309 -11.477 19.177 1.00 38.16 93 GLN A C 1
ATOM 752 O O . GLN A 1 93 ? -10.210 -12.301 19.300 1.00 38.16 93 GLN A O 1
ATOM 757 N N . MET A 1 94 ? -8.685 -10.971 20.251 1.00 35.03 94 MET A N 1
ATOM 758 C CA . MET A 1 94 ? -9.137 -11.286 21.620 1.00 35.03 94 MET A CA 1
ATOM 759 C C . MET A 1 94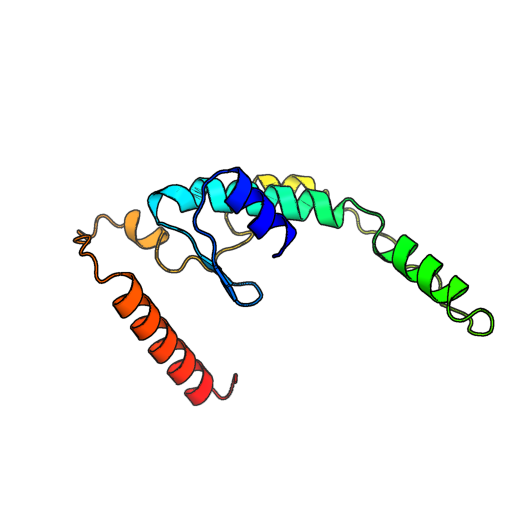 ? -10.384 -10.492 22.034 1.00 35.03 94 MET A C 1
ATOM 761 O O . MET A 1 94 ? -11.105 -10.929 22.929 1.00 35.03 94 MET A O 1
ATOM 765 N N . ALA A 1 95 ? -10.706 -9.382 21.359 1.00 39.72 95 ALA A N 1
ATOM 766 C CA . ALA A 1 95 ? -11.955 -8.655 21.600 1.00 39.72 95 ALA A CA 1
ATOM 767 C C . ALA A 1 95 ? -13.201 -9.448 21.154 1.00 39.72 95 ALA A C 1
ATOM 769 O O . ALA A 1 95 ? -14.295 -9.207 21.655 1.00 39.72 95 ALA A O 1
ATOM 770 N N . MET A 1 96 ? -13.036 -10.456 20.288 1.00 36.94 96 MET A N 1
ATOM 771 C CA . MET A 1 96 ? -14.110 -11.385 19.907 1.00 36.94 96 MET A CA 1
ATOM 772 C C . MET A 1 96 ? -14.308 -12.525 20.927 1.00 36.94 96 MET A C 1
ATOM 774 O O . MET A 1 96 ? -15.226 -13.326 20.772 1.00 36.94 96 MET A O 1
ATOM 778 N N . ALA A 1 97 ? -13.476 -12.604 21.976 1.00 39.00 97 ALA A N 1
ATOM 779 C CA . ALA A 1 97 ? -13.499 -13.671 22.982 1.00 39.00 97 ALA A CA 1
ATOM 7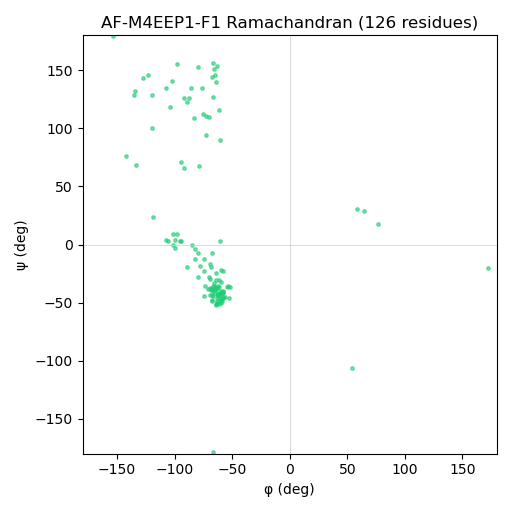80 C C . ALA A 1 97 ? -14.181 -13.284 24.313 1.00 39.00 97 ALA A C 1
ATOM 782 O O . ALA A 1 97 ? -14.127 -14.060 25.263 1.00 39.00 97 ALA A O 1
ATOM 783 N N . ASN A 1 98 ? -14.848 -12.123 24.406 1.00 37.78 98 ASN A N 1
ATOM 784 C CA . ASN A 1 98 ? -15.599 -11.706 25.605 1.00 37.78 98 ASN A CA 1
ATOM 785 C C . ASN A 1 98 ? -14.753 -11.627 26.900 1.00 37.78 98 ASN A C 1
ATOM 787 O O . ASN A 1 98 ? -15.253 -11.836 28.005 1.00 37.78 98 ASN A O 1
ATOM 791 N N . ILE A 1 99 ? -13.459 -11.318 26.780 1.00 40.16 99 ILE A N 1
ATOM 792 C CA . ILE A 1 99 ? -12.567 -11.136 27.933 1.00 40.16 99 ILE A CA 1
ATOM 793 C C . ILE A 1 99 ? -12.571 -9.647 28.320 1.00 40.16 99 ILE A C 1
ATOM 795 O O . ILE A 1 99 ? -12.306 -8.804 27.458 1.00 40.16 99 ILE A O 1
ATOM 799 N N . PRO A 1 100 ? -12.856 -9.285 29.585 1.00 32.09 100 PRO A N 1
ATOM 800 C CA . PRO A 1 100 ? -12.896 -7.893 30.014 1.00 32.09 100 PRO A CA 1
ATOM 801 C C . PRO A 1 100 ? -11.477 -7.313 30.028 1.00 32.09 100 PRO A C 1
ATOM 803 O O . PRO A 1 100 ? -10.662 -7.666 30.878 1.00 32.09 100 PRO A O 1
ATOM 806 N N . VAL A 1 101 ? -11.174 -6.410 29.095 1.00 47.25 101 VAL A N 1
ATOM 807 C CA . VAL A 1 101 ? -9.929 -5.629 29.100 1.00 47.25 101 VAL A CA 1
ATOM 808 C C . VAL A 1 101 ? -10.211 -4.208 29.570 1.00 47.25 101 VAL A C 1
ATOM 810 O O . VAL A 1 101 ? -10.986 -3.467 28.968 1.00 47.25 101 VAL A O 1
ATOM 813 N N . ASN A 1 102 ? -9.585 -3.845 30.688 1.00 39.62 102 ASN A N 1
ATOM 814 C CA . ASN A 1 102 ? -9.689 -2.532 31.307 1.00 39.62 102 ASN A CA 1
ATOM 815 C C . ASN A 1 102 ? -8.710 -1.576 30.604 1.00 39.62 102 ASN A C 1
ATOM 817 O O . ASN A 1 102 ? -7.494 -1.726 30.728 1.00 39.62 102 ASN A O 1
ATOM 821 N N . PHE A 1 103 ? -9.230 -0.623 29.828 1.00 43.12 103 PHE A N 1
ATOM 822 C CA . PHE A 1 103 ? -8.422 0.368 29.115 1.00 43.12 103 PHE A CA 1
ATOM 823 C C . PHE A 1 103 ? -7.859 1.398 30.107 1.00 43.12 103 PHE A C 1
ATOM 825 O O . PHE A 1 103 ? -8.513 2.388 30.427 1.00 43.12 103 PHE A O 1
ATOM 832 N N . SER A 1 104 ? -6.635 1.175 30.593 1.00 44.19 104 SER A N 1
ATOM 833 C CA . SER A 1 104 ? -5.853 2.208 31.284 1.00 44.19 104 SER A CA 1
ATOM 834 C C . SER A 1 104 ? -4.851 2.865 30.328 1.00 44.19 104 SER A C 1
ATOM 836 O O . SER A 1 104 ? -4.424 2.276 29.334 1.00 44.19 104 SER A O 1
ATOM 838 N N . SER A 1 105 ? -4.452 4.097 30.638 1.00 47.16 105 SER A N 1
ATOM 839 C CA . SER A 1 105 ? -3.527 4.953 29.880 1.00 47.16 105 SER A CA 1
ATOM 840 C C . SER A 1 105 ? -2.103 4.397 29.683 1.00 47.16 105 SER A C 1
ATOM 842 O O . SER A 1 105 ? -1.276 5.065 29.068 1.00 47.16 105 SER A O 1
ATOM 844 N N . ASN A 1 106 ? -1.810 3.178 30.147 1.00 45.16 106 ASN A N 1
ATOM 845 C CA . ASN A 1 106 ? -0.497 2.528 30.054 1.00 45.16 106 ASN A CA 1
ATOM 846 C C . ASN A 1 106 ? -0.348 1.541 28.883 1.00 45.16 106 ASN A C 1
ATOM 848 O O . ASN A 1 106 ? 0.684 0.877 28.779 1.00 45.16 106 ASN A O 1
ATOM 852 N N . LEU A 1 107 ? -1.319 1.483 27.965 1.00 51.09 107 LEU A N 1
ATOM 853 C CA . LEU A 1 107 ? -1.314 0.560 26.822 1.00 51.09 107 LEU A CA 1
ATOM 854 C C . LEU A 1 107 ? -0.009 0.622 25.998 1.00 51.09 107 LEU A C 1
ATOM 856 O O . LEU A 1 107 ? 0.503 -0.403 25.569 1.00 51.09 107 LEU A O 1
ATOM 860 N N . ILE A 1 108 ? 0.592 1.807 25.834 1.00 46.81 108 ILE A N 1
ATOM 861 C CA . ILE A 1 108 ? 1.855 1.980 25.089 1.00 46.81 108 ILE A CA 1
ATOM 862 C C . ILE A 1 108 ? 3.049 1.333 25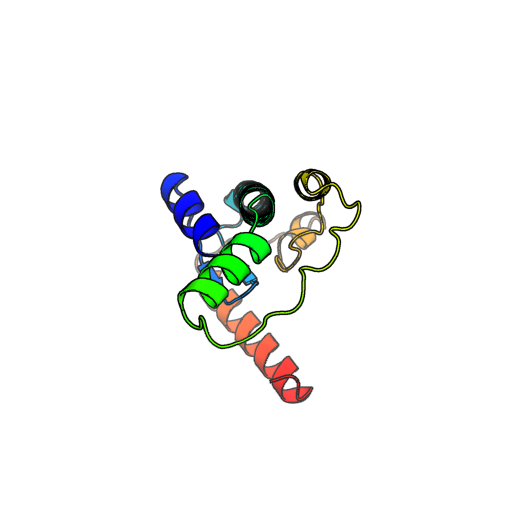.815 1.00 46.81 108 ILE A C 1
ATOM 864 O O . ILE A 1 108 ? 3.904 0.731 25.163 1.00 46.81 108 ILE A O 1
ATOM 868 N N . VAL A 1 109 ? 3.101 1.417 27.151 1.00 52.53 109 VAL A N 1
ATOM 869 C CA . VAL A 1 109 ? 4.159 0.806 27.983 1.00 52.53 109 VAL A CA 1
ATOM 870 C C . VAL A 1 109 ? 4.003 -0.717 28.004 1.00 52.53 109 VAL A C 1
ATOM 872 O O . VAL A 1 109 ? 4.980 -1.458 27.907 1.00 52.53 109 VAL A O 1
ATOM 875 N N . GLU A 1 110 ? 2.763 -1.204 28.046 1.00 52.69 110 GLU A N 1
ATOM 876 C CA . GLU A 1 110 ? 2.473 -2.636 27.943 1.00 52.69 110 GLU A CA 1
ATOM 877 C C . GLU A 1 110 ? 2.808 -3.193 26.551 1.00 52.69 110 GLU A C 1
ATOM 879 O O . GLU A 1 110 ? 3.375 -4.282 26.449 1.00 52.69 110 GLU A O 1
ATOM 884 N N . MET A 1 111 ? 2.549 -2.429 25.484 1.00 48.41 111 MET A N 1
ATOM 885 C CA . MET A 1 111 ? 2.895 -2.795 24.105 1.00 48.41 111 MET A CA 1
ATOM 886 C C . MET A 1 111 ? 4.409 -2.806 23.857 1.00 48.41 111 MET A C 1
ATOM 888 O O . MET A 1 111 ? 4.903 -3.726 23.206 1.00 48.41 111 MET A O 1
ATOM 892 N N . THR A 1 112 ? 5.168 -1.861 24.424 1.00 53.88 112 THR A N 1
ATOM 893 C CA . THR A 1 112 ? 6.646 -1.925 24.404 1.00 53.88 112 THR A CA 1
ATOM 894 C C . THR A 1 112 ? 7.164 -3.113 25.217 1.00 53.88 112 THR A C 1
ATOM 896 O O . THR A 1 112 ? 8.095 -3.788 24.783 1.00 53.88 112 THR A O 1
ATOM 899 N N . GLY A 1 113 ? 6.522 -3.453 26.340 1.00 56.75 113 GLY A N 1
ATOM 900 C CA . GLY A 1 113 ? 6.827 -4.667 27.104 1.00 56.75 113 GLY A CA 1
ATOM 901 C C . GLY A 1 113 ? 6.557 -5.969 26.335 1.00 56.75 113 GLY A C 1
ATOM 902 O O . GLY A 1 113 ? 7.332 -6.920 26.425 1.00 56.75 113 GLY A O 1
ATOM 903 N N . LEU A 1 114 ? 5.479 -6.022 25.549 1.00 55.91 114 LEU A N 1
ATOM 904 C CA . LEU A 1 114 ? 5.160 -7.151 24.667 1.00 55.91 114 LEU A CA 1
ATOM 905 C C . LEU A 1 114 ? 6.131 -7.254 23.487 1.00 55.91 114 LEU A C 1
ATOM 907 O O . LEU A 1 114 ? 6.535 -8.362 23.145 1.00 55.91 114 LEU A O 1
ATOM 911 N N . TRP A 1 115 ? 6.559 -6.123 22.923 1.00 56.38 115 TRP A N 1
ATOM 912 C CA . TRP A 1 115 ? 7.594 -6.077 21.892 1.00 56.38 115 TRP A CA 1
ATOM 913 C C . TRP A 1 115 ? 8.943 -6.578 22.418 1.00 56.38 115 TRP A C 1
ATOM 915 O O . TRP A 1 115 ? 9.533 -7.456 21.796 1.00 56.38 115 TRP A O 1
ATOM 925 N N . ASN A 1 116 ? 9.376 -6.137 23.607 1.00 55.38 116 ASN A N 1
ATOM 926 C CA . ASN A 1 116 ? 10.608 -6.633 24.235 1.00 55.38 116 ASN A CA 1
ATOM 927 C C . ASN A 1 116 ? 10.560 -8.146 24.480 1.00 55.38 116 ASN A C 1
ATOM 929 O O . ASN A 1 116 ? 11.538 -8.846 24.240 1.00 55.38 116 ASN A O 1
ATOM 933 N N . ARG A 1 117 ? 9.406 -8.677 24.907 1.00 56.84 117 ARG A N 1
ATOM 934 C CA . ARG A 1 117 ? 9.221 -10.130 25.050 1.00 56.84 117 ARG A CA 1
ATOM 935 C C . ARG A 1 117 ? 9.246 -10.861 23.707 1.00 56.84 117 ARG A C 1
ATOM 937 O O . ARG A 1 117 ? 9.752 -11.976 23.643 1.00 56.84 117 ARG A O 1
ATOM 944 N N . ARG A 1 118 ? 8.720 -10.250 22.641 1.00 53.16 118 ARG A N 1
ATOM 945 C CA . ARG A 1 118 ? 8.735 -10.815 21.284 1.00 53.16 118 ARG A CA 1
ATOM 946 C C . ARG A 1 118 ? 10.149 -10.831 20.703 1.00 53.16 118 ARG A C 1
ATOM 948 O O . ARG A 1 118 ? 10.548 -11.859 20.175 1.00 53.16 118 ARG A O 1
ATOM 955 N N . ILE A 1 119 ? 10.920 -9.755 20.872 1.00 58.16 119 ILE A N 1
ATOM 956 C CA . ILE A 1 119 ? 12.341 -9.707 20.495 1.00 58.16 119 ILE A CA 1
ATOM 957 C C . ILE A 1 119 ? 13.139 -10.749 21.255 1.00 58.16 119 ILE A C 1
ATOM 959 O O . ILE A 1 119 ? 13.827 -11.537 20.628 1.00 58.16 119 ILE A O 1
ATOM 963 N N . HIS A 1 120 ? 12.968 -10.834 22.572 1.00 54.28 120 HIS A N 1
ATOM 964 C CA . HIS A 1 120 ? 13.666 -11.838 23.370 1.00 54.28 120 HIS A CA 1
ATOM 965 C C . HIS A 1 120 ? 13.302 -13.274 22.947 1.00 54.28 120 HIS A C 1
ATOM 967 O O . HIS A 1 120 ? 14.114 -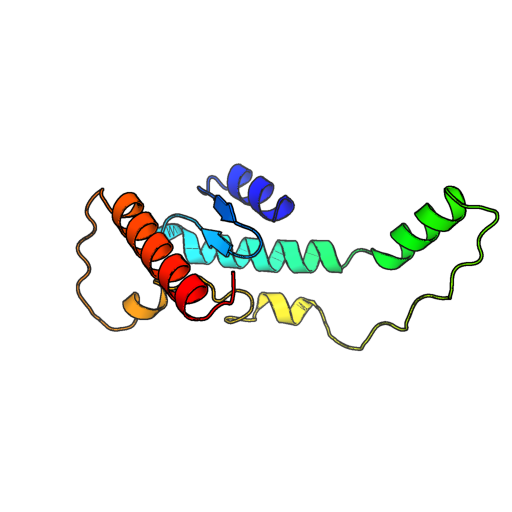14.189 23.055 1.00 54.28 120 HIS A O 1
ATOM 973 N N . CYS A 1 121 ? 12.078 -13.496 22.456 1.00 52.47 121 CYS A N 1
ATOM 974 C CA . CYS A 1 121 ? 11.681 -14.765 21.852 1.00 52.47 121 CYS A CA 1
ATOM 975 C C . CYS A 1 121 ? 12.435 -15.001 20.534 1.00 52.47 121 CYS A C 1
ATOM 977 O O . CYS A 1 121 ? 13.031 -16.057 20.353 1.00 52.47 121 CYS A O 1
ATOM 979 N N . TYR A 1 122 ? 12.475 -14.015 19.636 1.00 48.91 122 TYR A N 1
ATOM 980 C CA . TYR A 1 122 ? 13.199 -14.142 18.372 1.00 48.91 122 TYR A CA 1
ATOM 981 C C . TYR A 1 122 ? 14.718 -14.297 18.548 1.00 48.91 122 TYR A C 1
ATOM 983 O O . TYR A 1 122 ? 15.302 -15.118 17.848 1.00 48.91 122 TYR A O 1
ATOM 991 N N . GLU A 1 123 ? 15.336 -13.605 19.509 1.00 59.78 123 GLU A N 1
ATOM 992 C CA . GLU A 1 123 ? 16.744 -13.794 19.895 1.00 59.78 123 GLU A CA 1
ATOM 993 C C . GLU A 1 123 ? 16.978 -15.212 20.438 1.00 59.78 123 GLU A C 1
ATOM 995 O O . GLU A 1 123 ? 17.931 -15.884 20.050 1.00 59.78 123 GLU A O 1
ATOM 1000 N N . HIS A 1 124 ? 16.070 -15.724 21.278 1.00 63.03 124 HIS A N 1
ATOM 1001 C CA . HIS A 1 124 ? 16.155 -17.092 21.800 1.00 63.03 124 HIS A CA 1
ATOM 1002 C C . HIS A 1 124 ? 16.036 -18.158 20.694 1.00 63.03 124 HIS A C 1
ATOM 1004 O O . HIS A 1 124 ? 16.609 -19.241 20.811 1.00 63.03 124 HIS A O 1
ATOM 1010 N N . TYR A 1 125 ? 15.296 -17.876 19.620 1.00 56.25 125 TYR A N 1
ATOM 1011 C CA . TYR A 1 125 ? 15.178 -18.759 18.456 1.00 56.25 125 TYR A CA 1
ATOM 1012 C C . TYR A 1 125 ? 16.170 -18.426 17.325 1.00 56.25 125 TYR A C 1
ATOM 1014 O O . TYR A 1 125 ? 16.135 -19.089 16.290 1.00 56.25 125 TYR A O 1
ATOM 1022 N N . GLY A 1 126 ? 17.066 -17.448 17.514 1.00 43.84 126 GLY A N 1
ATOM 1023 C CA . GLY A 1 126 ? 18.101 -17.066 16.543 1.00 43.84 126 GLY A CA 1
ATOM 1024 C C . GLY A 1 126 ? 17.565 -16.491 15.227 1.00 43.84 126 GLY A C 1
ATOM 1025 O O . GLY A 1 126 ? 18.175 -16.690 14.180 1.00 43.84 126 GLY A O 1
ATOM 1026 N N . ILE A 1 127 ? 16.397 -15.848 15.261 1.00 55.84 127 ILE A N 1
ATOM 1027 C CA . ILE A 1 127 ? 15.723 -15.275 14.081 1.00 55.84 127 ILE A CA 1
ATOM 1028 C C . ILE A 1 127 ? 16.165 -13.817 13.830 1.00 55.84 127 ILE A C 1
ATOM 1030 O O . ILE A 1 127 ? 16.038 -13.324 12.709 1.00 55.84 127 ILE A O 1
ATOM 1034 N N . VAL A 1 128 ? 16.718 -13.149 14.848 1.00 45.22 128 VAL A N 1
ATOM 1035 C CA . VAL A 1 128 ? 17.392 -11.835 14.787 1.00 45.22 128 VAL A CA 1
ATOM 1036 C C . VAL A 1 128 ? 18.774 -11.922 15.407 1.00 45.22 128 VAL A C 1
ATOM 1038 O O . VAL A 1 128 ? 18.935 -12.736 16.344 1.00 45.22 128 VAL A O 1
#

InterPro domains:
  IPR002092 DNA-directed RNA polymerase, phage-type [PTHR10102] (1-85)
  IPR043502 DNA/RNA polymerase superfamily [SSF56672] (1-86)
  IPR046950 DNA-directed RNA polymerase, C-terminal domain, phage-type [PF00940] (1-61)

Mean predicted aligned error: 11.14 Å

Nearest PDB structures (foldseek):
  8q63-assembly1_A  TM=9.470E-01  e=2.325E-03  Saccharomyces cerevisiae S288C
  8c5u-assembly1_A  TM=9.505E-01  e=4.124E-03  Saccharomyces cerevisiae S288C
  8ap1-assembly1_A  TM=9.559E-01  e=4.684E-03  Saccharomyces cerevisiae S288C
  6ymw-assembly1_A  TM=6.396E-01  e=2.641E-03  Saccharomyces cerevisiae S288C
  6ymv-assembly1_A  TM=5.748E-01  e=3.407E-03  Saccharomyces cerevisiae S288C

Organism: Brassica campestris (NCBI:txid3711)